Protein AF-A0A3C1UG03-F1 (afdb_monomer)

Mean predicted aligned error: 5.22 Å

Nearest PDB structures (foldseek):
  8p27-assembly1_B  TM=9.577E-01  e=4.845E-05  Segatella copri
  8p2d-assembly1_A  TM=9.035E-01  e=3.432E-05  Segatella copri

Sequence (62 aa):
IHSRGGNQVVFSSINYGTDTSAEGRCIIRELLRSTYEGVGNGSTAIFPIQIWKKKRGVSYLP

Structure (mmCIF, N/CA/C/O backbone):
data_AF-A0A3C1UG03-F1
#
_entry.id   AF-A0A3C1UG03-F1
#
loop_
_atom_site.group_PDB
_atom_site.id
_atom_site.type_symbol
_atom_site.label_atom_id
_atom_site.label_alt_id
_atom_site.label_comp_id
_atom_site.label_asym_id
_atom_site.label_entity_id
_atom_site.label_seq_id
_atom_site.pdbx_PDB_ins_code
_atom_site.Cartn_x
_atom_site.Cartn_y
_atom_site.Cartn_z
_atom_site.occupancy
_atom_site.B_iso_or_equiv
_atom_site.auth_seq_id
_atom_site.auth_comp_id
_atom_site.auth_asym_id
_atom_site.auth_atom_id
_atom_site.pdbx_PDB_model_num
ATOM 1 N N . ILE A 1 1 ? 17.791 19.847 -6.951 1.00 50.03 1 ILE A N 1
ATOM 2 C CA . ILE A 1 1 ? 18.063 18.960 -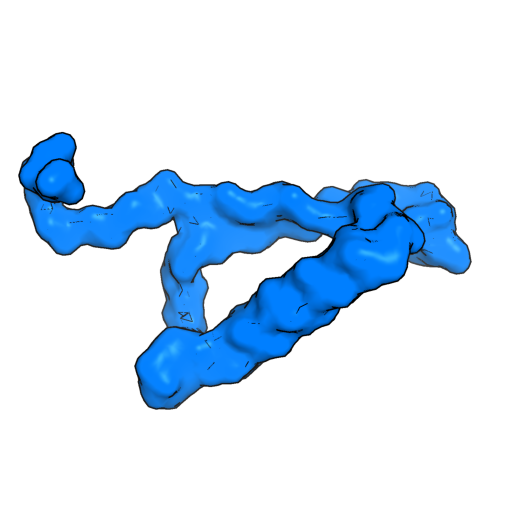5.790 1.00 50.03 1 ILE A CA 1
ATOM 3 C C . ILE A 1 1 ? 18.279 17.546 -6.312 1.00 50.03 1 ILE A C 1
ATOM 5 O O . ILE A 1 1 ? 17.318 16.805 -6.363 1.00 50.03 1 ILE A O 1
ATOM 9 N N . HIS A 1 2 ? 19.484 17.179 -6.746 1.00 54.06 2 HIS A N 1
ATOM 10 C CA . HIS A 1 2 ? 19.906 15.783 -6.947 1.00 54.06 2 HIS A CA 1
ATOM 11 C C . HIS A 1 2 ? 21.364 15.732 -6.478 1.00 54.06 2 HIS A C 1
ATOM 13 O O . HIS A 1 2 ? 22.258 16.192 -7.176 1.00 54.06 2 HIS A O 1
ATOM 19 N N . SER A 1 3 ? 21.584 15.292 -5.238 1.00 57.97 3 SER A N 1
ATOM 20 C CA . SER A 1 3 ? 22.913 15.208 -4.617 1.00 57.97 3 SER A CA 1
ATOM 21 C C . SER A 1 3 ? 23.062 13.844 -3.956 1.00 57.97 3 SER A C 1
ATOM 23 O O . SER A 1 3 ? 23.034 13.731 -2.733 1.00 57.97 3 SER A O 1
ATOM 25 N N . ARG A 1 4 ? 23.112 12.781 -4.766 1.00 59.50 4 ARG A N 1
ATOM 26 C CA . ARG A 1 4 ? 23.613 11.467 -4.339 1.00 59.50 4 ARG A CA 1
ATOM 27 C C . ARG A 1 4 ? 24.391 10.840 -5.489 1.00 59.50 4 ARG A C 1
ATOM 29 O O . ARG A 1 4 ? 23.887 10.762 -6.608 1.00 59.50 4 ARG A O 1
ATOM 36 N N . GLY A 1 5 ? 25.633 10.444 -5.215 1.00 55.41 5 GLY A N 1
ATOM 37 C CA . GLY A 1 5 ? 26.473 9.739 -6.178 1.00 55.41 5 GLY A CA 1
ATOM 38 C C . GLY A 1 5 ? 25.807 8.428 -6.593 1.00 55.41 5 GLY A C 1
ATOM 39 O O . GLY A 1 5 ? 25.395 7.656 -5.733 1.00 55.41 5 GLY A O 1
ATOM 40 N N . GLY A 1 6 ? 25.665 8.207 -7.902 1.00 65.50 6 GLY A N 1
ATOM 41 C CA . GLY A 1 6 ? 25.242 6.921 -8.469 1.00 65.50 6 GLY A CA 1
ATOM 42 C C . GLY A 1 6 ? 23.987 6.924 -9.346 1.00 65.50 6 GLY A C 1
ATOM 43 O O . GLY A 1 6 ? 23.718 5.896 -9.954 1.00 65.50 6 GLY A O 1
ATOM 44 N N . ASN A 1 7 ? 23.232 8.028 -9.452 1.00 75.88 7 ASN A N 1
ATOM 45 C CA . ASN A 1 7 ? 21.992 8.090 -10.257 1.00 75.88 7 ASN A CA 1
ATOM 46 C C . ASN A 1 7 ? 20.999 6.939 -9.954 1.00 75.88 7 ASN A C 1
ATOM 48 O O . ASN A 1 7 ? 20.312 6.434 -10.839 1.00 75.88 7 ASN A O 1
ATOM 52 N N . GLN A 1 8 ? 20.968 6.476 -8.702 1.00 80.50 8 GLN A N 1
ATOM 53 C CA . GLN A 1 8 ? 20.090 5.398 -8.252 1.00 80.50 8 GLN A CA 1
ATOM 54 C C . GLN A 1 8 ? 18.788 5.959 -7.676 1.00 80.50 8 GLN A C 1
ATOM 56 O O . GLN A 1 8 ? 18.761 7.043 -7.088 1.00 80.50 8 GLN A O 1
ATOM 61 N N . VAL A 1 9 ? 17.709 5.185 -7.810 1.00 83.44 9 VAL A N 1
ATOM 62 C CA . VAL A 1 9 ? 16.418 5.464 -7.168 1.00 83.44 9 VAL A CA 1
ATOM 63 C C . VAL A 1 9 ? 16.558 5.506 -5.638 1.00 83.44 9 VAL A C 1
ATOM 65 O O . VAL A 1 9 ? 17.358 4.779 -5.048 1.00 83.44 9 VAL A O 1
ATOM 68 N N . VAL A 1 10 ? 15.778 6.368 -4.979 1.00 88.12 10 VAL A N 1
ATOM 69 C CA . VAL A 1 10 ? 15.808 6.522 -3.518 1.00 88.12 10 VAL A CA 1
ATOM 70 C C . VAL A 1 10 ? 15.235 5.285 -2.829 1.00 88.12 10 VAL A C 1
ATOM 72 O O . VAL A 1 10 ? 14.093 4.893 -3.076 1.00 88.12 10 VAL A O 1
ATOM 75 N N . PHE A 1 11 ? 16.002 4.736 -1.886 1.00 93.06 11 PHE A N 1
ATOM 76 C CA . PHE A 1 11 ? 15.514 3.711 -0.971 1.00 93.06 11 PHE A CA 1
ATOM 77 C C . PHE A 1 11 ? 14.419 4.297 -0.071 1.00 93.06 11 PHE A C 1
ATOM 79 O O . PHE A 1 11 ? 14.686 5.170 0.757 1.00 93.06 11 PHE A O 1
ATOM 86 N N . SER A 1 12 ? 13.181 3.843 -0.252 1.00 95.38 12 SER A N 1
ATOM 87 C CA . SER A 1 12 ? 12.006 4.389 0.433 1.00 95.38 12 SER A CA 1
ATOM 88 C C . SER A 1 12 ? 11.040 3.290 0.866 1.00 95.38 12 SER A C 1
ATOM 90 O O . SER A 1 12 ? 11.012 2.201 0.294 1.00 95.38 12 SER A O 1
ATOM 92 N N . SER A 1 13 ? 10.246 3.572 1.900 1.00 97.44 13 SER A N 1
ATOM 93 C CA . SER A 1 13 ? 9.203 2.660 2.373 1.00 97.44 13 SER A CA 1
ATOM 94 C C . SER A 1 13 ? 7.955 3.408 2.832 1.00 97.44 13 SER A C 1
ATOM 96 O O . SER A 1 13 ? 8.031 4.581 3.200 1.00 97.44 13 SER A O 1
ATOM 98 N N . ILE A 1 14 ? 6.814 2.716 2.818 1.00 97.69 14 ILE A N 1
ATOM 99 C CA . ILE A 1 14 ? 5.523 3.197 3.318 1.00 97.69 14 ILE A CA 1
ATOM 100 C C . ILE A 1 14 ? 4.962 2.161 4.299 1.00 97.69 14 ILE A C 1
ATOM 102 O O . ILE A 1 14 ? 4.849 0.979 3.970 1.00 97.69 14 ILE A O 1
ATOM 106 N N . ASN A 1 15 ? 4.580 2.618 5.495 1.00 97.81 15 ASN A N 1
ATOM 107 C CA . ASN A 1 15 ? 3.927 1.806 6.523 1.00 97.81 15 ASN A CA 1
ATOM 108 C C . ASN A 1 15 ? 2.437 2.156 6.586 1.00 97.81 15 ASN A C 1
ATOM 110 O O . ASN A 1 15 ? 2.093 3.327 6.729 1.00 97.81 15 ASN A O 1
ATOM 114 N N . TYR A 1 16 ? 1.558 1.158 6.512 1.00 97.50 16 TYR A N 1
ATOM 115 C CA . TYR A 1 16 ? 0.106 1.362 6.542 1.00 97.50 16 TYR A CA 1
ATOM 116 C C . TYR A 1 16 ? -0.631 0.132 7.097 1.00 97.50 16 TYR A C 1
ATOM 118 O O . TYR A 1 16 ? -0.009 -0.882 7.402 1.00 97.50 16 TYR A O 1
ATOM 126 N N . GLY A 1 17 ? -1.955 0.218 7.265 1.00 96.56 17 GLY A N 1
ATOM 127 C CA . GLY A 1 17 ? -2.794 -0.939 7.622 1.00 96.56 17 GLY A CA 1
ATOM 128 C C . GLY A 1 17 ? -3.432 -0.932 9.012 1.00 96.56 17 GLY A C 1
ATOM 129 O O . GLY A 1 17 ? -4.054 -1.920 9.389 1.00 96.56 17 GLY A O 1
ATOM 130 N N . THR A 1 18 ? -3.323 0.155 9.783 1.00 97.12 18 THR A N 1
ATOM 131 C CA . THR A 1 18 ? -4.063 0.297 11.059 1.00 97.12 18 THR A CA 1
ATOM 132 C C . THR A 1 18 ? -5.025 1.475 11.114 1.00 97.12 18 THR A C 1
ATOM 134 O O . THR A 1 18 ? -5.747 1.598 12.098 1.00 97.12 18 THR A O 1
ATOM 137 N N . ASP A 1 19 ? -5.024 2.340 10.101 1.00 97.06 19 ASP A N 1
ATOM 138 C CA . ASP A 1 19 ? -5.973 3.446 10.004 1.00 97.06 19 ASP A CA 1
ATOM 139 C C .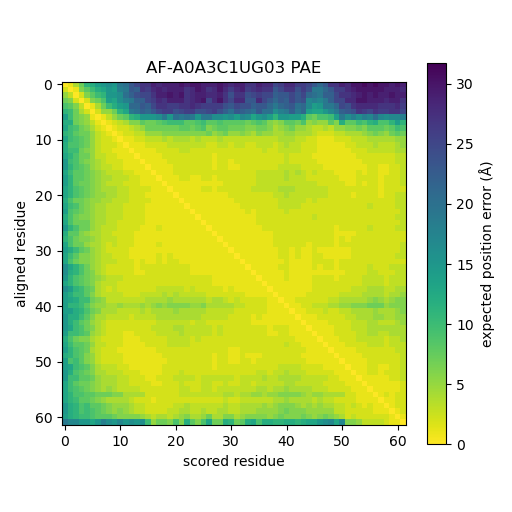 ASP A 1 19 ? -7.298 2.946 9.412 1.00 97.06 19 ASP A C 1
ATOM 141 O O . ASP A 1 19 ? -7.333 2.386 8.314 1.00 97.06 19 ASP A O 1
ATOM 145 N N . THR A 1 20 ? -8.378 3.118 10.172 1.00 96.06 20 THR A N 1
ATOM 146 C CA . THR A 1 20 ? -9.740 2.703 9.819 1.00 96.06 20 THR A CA 1
ATOM 147 C C . THR A 1 20 ? -10.659 3.885 9.529 1.00 96.06 20 THR A C 1
ATOM 149 O O . THR A 1 20 ? -11.862 3.681 9.369 1.00 96.06 20 THR A O 1
ATOM 152 N N . SER A 1 21 ? -10.136 5.108 9.424 1.00 98.31 21 SER A N 1
ATOM 153 C CA . SER A 1 21 ? -10.889 6.253 8.900 1.00 98.31 21 SER A CA 1
ATOM 154 C C . SER A 1 21 ? -11.300 6.029 7.436 1.00 98.31 21 SER A C 1
ATOM 156 O O . SER A 1 21 ? -10.793 5.132 6.748 1.00 98.31 21 SER A O 1
ATOM 158 N N . ALA A 1 22 ? -12.261 6.811 6.937 1.00 98.31 22 ALA A N 1
ATOM 159 C CA . ALA A 1 22 ? -12.671 6.716 5.535 1.00 98.31 22 ALA A CA 1
ATOM 160 C C . ALA A 1 22 ? -11.515 7.106 4.597 1.00 98.31 22 ALA A C 1
ATOM 162 O O . ALA A 1 22 ? -11.285 6.450 3.580 1.00 98.31 22 ALA A O 1
ATOM 163 N N . GLU A 1 23 ? -10.755 8.119 4.996 1.00 98.50 23 GLU A N 1
ATOM 164 C CA . GLU A 1 23 ? -9.579 8.662 4.330 1.00 98.50 23 GLU A CA 1
ATOM 165 C C . GLU A 1 23 ? -8.439 7.640 4.336 1.00 98.50 23 GLU A C 1
ATOM 167 O O . GLU A 1 23 ? -7.877 7.339 3.282 1.00 98.50 23 GLU A O 1
ATOM 172 N N . GLY A 1 24 ? -8.163 7.023 5.490 1.00 97.69 24 GLY A N 1
ATOM 173 C CA . GLY A 1 24 ? -7.160 5.968 5.628 1.00 97.69 24 GLY A CA 1
ATOM 174 C C . GLY A 1 24 ? -7.456 4.771 4.728 1.00 97.69 24 GLY A C 1
ATOM 175 O O . GLY A 1 24 ? -6.587 4.316 3.982 1.00 97.69 24 GLY A O 1
ATOM 176 N N . ARG A 1 25 ? -8.711 4.302 4.700 1.00 96.81 25 ARG A N 1
ATOM 177 C CA . ARG A 1 25 ? -9.130 3.229 3.779 1.00 96.81 25 ARG A CA 1
ATOM 178 C C . ARG A 1 25 ? -9.047 3.644 2.312 1.00 96.81 25 ARG A C 1
ATOM 180 O O . ARG A 1 25 ? -8.714 2.807 1.475 1.00 96.81 25 ARG A O 1
ATOM 187 N N . CYS A 1 26 ? -9.359 4.901 1.997 1.00 98.31 26 CYS A N 1
ATOM 188 C CA . CYS A 1 26 ? -9.249 5.434 0.643 1.00 98.31 26 CYS A CA 1
ATOM 189 C C . CYS A 1 26 ? -7.795 5.379 0.158 1.00 98.31 26 CYS A C 1
ATOM 191 O O . CYS A 1 26 ? -7.522 4.762 -0.868 1.00 98.31 26 CYS A O 1
ATOM 193 N N . ILE A 1 27 ? -6.857 5.915 0.945 1.00 98.12 27 ILE A N 1
ATOM 194 C CA . ILE A 1 27 ? -5.426 5.914 0.611 1.00 98.12 27 ILE A CA 1
ATOM 195 C C . ILE A 1 27 ? -4.896 4.487 0.466 1.00 98.12 27 ILE A C 1
ATOM 197 O O . ILE A 1 27 ? -4.205 4.194 -0.505 1.00 98.12 27 ILE A O 1
ATOM 201 N N . ILE A 1 28 ? -5.240 3.581 1.388 1.00 97.94 28 ILE A N 1
ATOM 202 C CA . ILE A 1 28 ? -4.808 2.177 1.312 1.00 97.94 28 ILE A CA 1
ATOM 203 C C . ILE A 1 28 ? -5.312 1.524 0.021 1.00 97.94 28 ILE A C 1
ATOM 205 O O . ILE A 1 28 ? -4.555 0.824 -0.648 1.00 97.94 28 ILE A O 1
ATOM 209 N N . ARG A 1 29 ? -6.574 1.758 -0.353 1.00 97.94 29 ARG A N 1
ATOM 210 C CA . ARG A 1 29 ? -7.146 1.204 -1.583 1.00 97.94 29 ARG A CA 1
ATOM 211 C C . ARG A 1 29 ? -6.429 1.723 -2.824 1.00 97.94 29 ARG A C 1
ATOM 213 O O . ARG A 1 29 ? -6.074 0.911 -3.674 1.00 97.94 29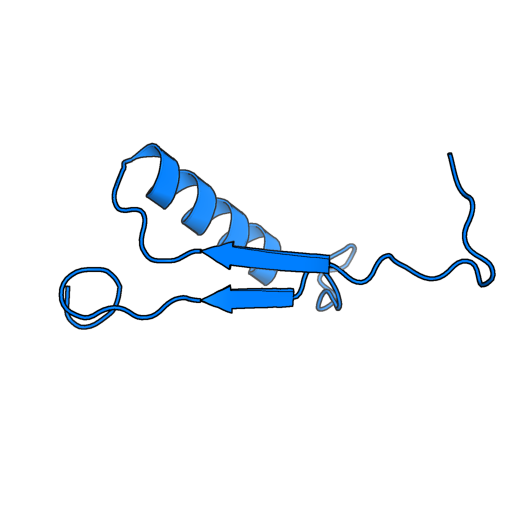 ARG A O 1
ATOM 220 N N . GLU A 1 30 ? -6.218 3.032 -2.933 1.00 98.38 30 GLU A N 1
ATOM 221 C CA . GLU A 1 30 ? -5.556 3.597 -4.113 1.00 98.38 30 GLU A CA 1
ATOM 222 C C . GLU A 1 30 ? -4.073 3.200 -4.172 1.00 98.38 30 GLU A C 1
ATOM 224 O O . GLU A 1 30 ? -3.587 2.840 -5.239 1.00 98.38 30 GLU A O 1
ATOM 229 N N . LEU A 1 31 ? -3.382 3.116 -3.028 1.00 98.12 31 LEU A N 1
ATOM 230 C CA . LEU A 1 31 ? -2.012 2.597 -2.962 1.00 98.12 31 LEU A CA 1
ATOM 231 C C . LEU A 1 31 ? -1.929 1.156 -3.486 1.00 98.12 31 LEU A C 1
ATOM 233 O O . LEU A 1 31 ? -1.081 0.847 -4.324 1.00 98.12 31 LEU A O 1
ATOM 237 N N . LEU A 1 32 ? -2.815 0.269 -3.022 1.00 97.94 32 LEU A N 1
ATOM 238 C CA . LEU A 1 32 ? -2.846 -1.123 -3.475 1.00 97.94 32 LEU A CA 1
ATOM 239 C C . LEU A 1 32 ? -3.208 -1.226 -4.962 1.00 97.94 32 LEU A C 1
ATOM 241 O O . LEU A 1 32 ? -2.600 -2.025 -5.668 1.00 97.94 32 LEU A O 1
ATOM 245 N N . ARG A 1 33 ? -4.137 -0.402 -5.461 1.00 98.44 33 ARG A N 1
ATOM 246 C CA . ARG A 1 33 ? -4.480 -0.357 -6.893 1.00 98.44 33 ARG A CA 1
ATOM 247 C C . ARG A 1 33 ? -3.289 0.040 -7.753 1.00 98.44 33 ARG A C 1
ATOM 249 O O . ARG A 1 33 ? -2.935 -0.726 -8.639 1.00 98.44 33 ARG A O 1
ATOM 256 N N . SER A 1 34 ? -2.607 1.139 -7.431 1.00 97.81 34 SER A N 1
ATOM 257 C CA . SER A 1 34 ? -1.3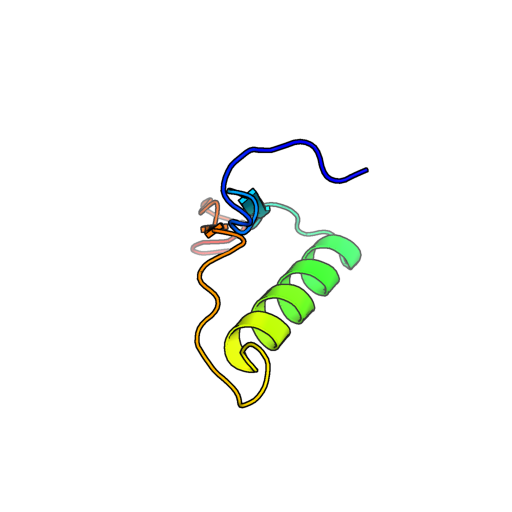99 1.554 -8.158 1.00 97.81 34 SER A CA 1
ATOM 258 C C . SER A 1 34 ? -0.281 0.509 -8.082 1.00 97.81 34 SER A C 1
ATOM 260 O O . SER A 1 34 ? 0.500 0.352 -9.014 1.00 97.81 34 SER A O 1
ATOM 262 N N . THR A 1 35 ? -0.217 -0.253 -6.987 1.00 97.44 35 THR A N 1
ATOM 263 C CA . THR A 1 35 ? 0.728 -1.374 -6.856 1.00 97.44 35 THR A CA 1
ATOM 264 C C . THR A 1 35 ? 0.415 -2.499 -7.836 1.00 97.44 35 THR A C 1
ATOM 266 O O . THR A 1 35 ? 1.333 -3.033 -8.453 1.00 97.44 35 THR A O 1
ATOM 269 N N . TYR A 1 36 ? -0.866 -2.854 -7.982 1.00 97.94 36 TYR A N 1
ATOM 270 C CA . TYR A 1 36 ? -1.317 -3.866 -8.939 1.00 97.94 36 TYR A CA 1
ATOM 271 C C . TYR A 1 36 ? -1.191 -3.403 -10.392 1.00 97.94 36 TYR A C 1
ATOM 273 O O . TYR A 1 36 ? -0.842 -4.212 -11.245 1.00 97.94 36 TYR A O 1
ATOM 281 N N . GLU A 1 37 ? -1.461 -2.127 -10.672 1.00 98.31 37 GLU A N 1
ATOM 282 C CA . GLU A 1 37 ? -1.286 -1.535 -12.004 1.00 98.31 37 GLU A CA 1
ATOM 283 C C . GLU A 1 37 ? 0.180 -1.548 -12.451 1.00 98.31 37 GLU A C 1
ATOM 285 O O . GLU A 1 37 ? 0.452 -1.683 -13.641 1.00 98.31 37 GLU A O 1
ATOM 290 N N . GLY A 1 38 ? 1.119 -1.463 -11.506 1.00 97.75 38 GLY A N 1
ATOM 291 C CA . GLY A 1 38 ? 2.551 -1.471 -11.781 1.00 97.75 38 GLY A CA 1
ATOM 292 C C . GLY A 1 38 ? 3.063 -0.140 -12.337 1.00 97.75 38 GLY A C 1
ATOM 293 O O . GLY A 1 38 ? 2.344 0.850 -12.451 1.00 97.75 38 GLY A O 1
ATOM 294 N N . VAL A 1 39 ? 4.357 -0.093 -12.653 1.00 96.38 39 VAL A N 1
ATOM 295 C CA . VAL A 1 39 ? 5.030 1.119 -13.144 1.00 96.38 39 VAL A CA 1
ATOM 296 C C . VAL A 1 39 ? 5.310 0.996 -14.637 1.00 96.38 39 VAL A C 1
ATOM 298 O O . VAL A 1 39 ? 5.836 -0.018 -15.103 1.00 96.38 39 VAL A O 1
ATOM 301 N N . GLY A 1 40 ? 4.996 2.050 -15.395 1.00 95.06 40 GLY A N 1
ATOM 302 C CA . GLY A 1 40 ? 5.162 2.066 -16.847 1.00 95.06 40 GLY A CA 1
ATOM 303 C C . GLY A 1 40 ? 4.248 1.035 -17.506 1.00 95.06 40 GLY A C 1
ATOM 304 O O . GLY A 1 40 ? 3.033 1.107 -17.364 1.00 95.06 40 GLY A O 1
ATOM 305 N N . ASN A 1 41 ? 4.830 0.045 -18.180 1.00 96.38 41 ASN A N 1
ATOM 306 C CA . ASN A 1 41 ? 4.087 -1.022 -18.862 1.00 96.38 41 ASN A CA 1
ATOM 307 C C . ASN A 1 41 ? 3.648 -2.155 -17.908 1.00 96.38 41 ASN A C 1
ATOM 309 O O . ASN A 1 41 ? 3.676 -3.324 -18.287 1.00 96.38 41 ASN A O 1
ATOM 313 N N . GLY A 1 42 ? 3.292 -1.825 -16.664 1.00 97.38 42 GLY A N 1
ATOM 314 C CA . GLY A 1 42 ? 2.845 -2.795 -15.657 1.00 97.38 42 GLY A CA 1
ATOM 315 C C . GLY A 1 42 ? 3.954 -3.575 -14.947 1.00 97.38 42 GLY A C 1
ATOM 316 O O . GLY A 1 42 ? 3.702 -4.628 -14.366 1.00 97.38 42 GLY A O 1
ATOM 317 N N . SER A 1 43 ? 5.192 -3.080 -14.972 1.00 97.25 43 SER A N 1
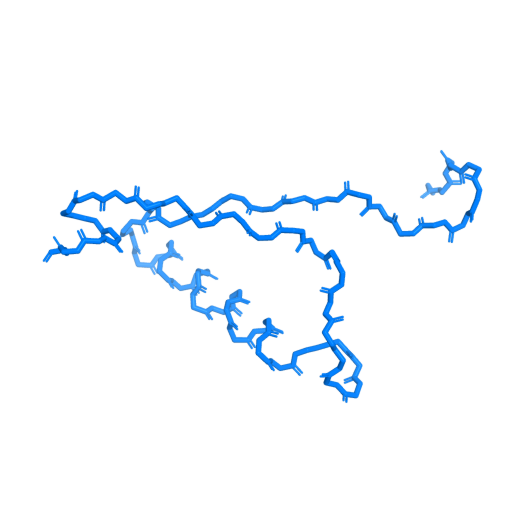ATOM 318 C CA . SER A 1 43 ? 6.311 -3.729 -14.282 1.00 97.25 43 SER A CA 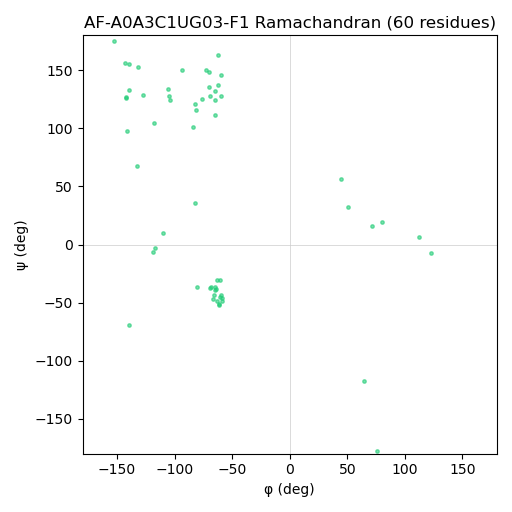1
ATOM 319 C C . SER A 1 43 ? 6.183 -3.614 -12.761 1.00 97.25 43 SER A C 1
ATOM 321 O O . SER A 1 43 ? 5.707 -2.607 -12.233 1.00 97.25 43 SER A O 1
ATOM 323 N N . THR A 1 44 ? 6.683 -4.615 -12.034 1.00 96.94 44 THR A N 1
ATOM 324 C CA . THR A 1 44 ? 6.738 -4.581 -10.567 1.00 96.94 44 THR A CA 1
ATOM 325 C C . THR A 1 44 ? 7.669 -3.470 -10.078 1.00 96.94 44 THR A C 1
ATOM 327 O O . THR A 1 44 ? 8.851 -3.431 -10.425 1.00 96.94 44 THR A O 1
ATOM 330 N N . ALA A 1 45 ? 7.148 -2.574 -9.239 1.00 95.81 45 ALA A N 1
ATOM 331 C CA . ALA A 1 45 ? 7.939 -1.524 -8.609 1.00 95.81 45 ALA A CA 1
ATOM 332 C C . ALA A 1 45 ? 8.904 -2.102 -7.558 1.00 95.81 45 ALA A C 1
ATOM 334 O O . ALA A 1 45 ? 8.502 -2.906 -6.720 1.00 95.81 45 ALA A O 1
ATOM 335 N N . ILE A 1 46 ? 10.162 -1.647 -7.559 1.00 94.94 46 ILE A N 1
ATOM 336 C CA . ILE A 1 46 ? 11.143 -1.979 -6.504 1.00 94.94 46 ILE A CA 1
ATOM 337 C C . ILE A 1 46 ? 10.931 -1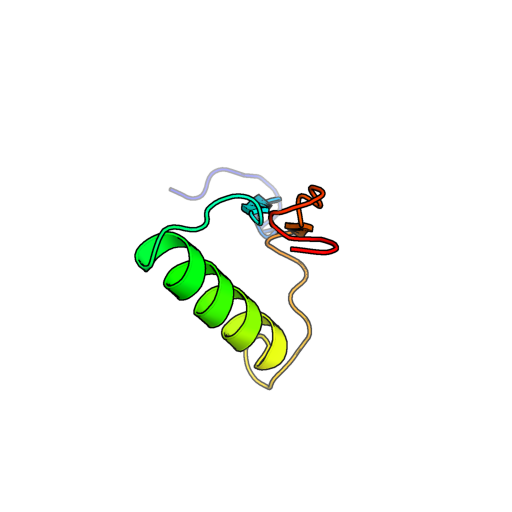.088 -5.269 1.00 94.94 46 ILE A C 1
ATOM 339 O O . ILE A 1 46 ? 11.075 -1.540 -4.135 1.00 94.94 46 ILE A O 1
ATOM 343 N N . PHE A 1 47 ? 10.566 0.178 -5.493 1.00 95.94 47 PHE A N 1
ATOM 344 C CA . PHE A 1 47 ? 10.275 1.158 -4.450 1.00 95.94 47 PHE A CA 1
ATOM 345 C C . PHE A 1 47 ? 8.957 1.893 -4.727 1.00 95.94 47 PHE A C 1
ATOM 347 O O . PHE A 1 47 ? 8.601 2.066 -5.895 1.00 95.94 47 PHE A O 1
ATOM 354 N N . PRO A 1 48 ? 8.272 2.378 -3.675 1.00 96.25 48 PRO A N 1
ATOM 355 C CA . PRO A 1 48 ? 8.618 2.197 -2.262 1.00 96.25 48 PRO A CA 1
ATOM 356 C C . PRO A 1 48 ? 8.341 0.769 -1.770 1.00 96.25 48 PRO A C 1
ATOM 358 O O . PRO A 1 48 ? 7.407 0.113 -2.227 1.00 96.25 48 PRO A O 1
ATOM 361 N N . ILE A 1 49 ? 9.120 0.306 -0.790 1.00 97.62 49 ILE A N 1
ATOM 362 C CA . ILE A 1 49 ? 8.807 -0.927 -0.056 1.00 97.62 49 ILE A CA 1
ATOM 363 C C . ILE A 1 49 ? 7.507 -0.707 0.716 1.00 97.62 49 ILE A C 1
ATOM 365 O O . ILE A 1 49 ? 7.353 0.289 1.425 1.00 97.62 49 ILE A O 1
ATOM 369 N N . GLN A 1 50 ? 6.582 -1.652 0.618 1.00 98.00 50 GLN A N 1
ATOM 370 C CA . GLN A 1 50 ? 5.295 -1.576 1.296 1.00 98.00 50 GLN A CA 1
ATOM 371 C C . GLN A 1 50 ? 5.263 -2.492 2.511 1.00 98.00 50 GLN A C 1
ATOM 373 O O . GLN A 1 50 ? 5.505 -3.692 2.404 1.00 98.00 50 GLN A O 1
ATOM 378 N N . ILE A 1 51 ? 4.951 -1.918 3.672 1.00 98.31 51 ILE A N 1
ATOM 379 C CA . ILE A 1 51 ? 4.925 -2.628 4.949 1.00 98.31 51 ILE A CA 1
ATOM 380 C C . ILE A 1 51 ? 3.499 -2.585 5.497 1.00 98.31 51 ILE A C 1
ATOM 382 O O . ILE A 1 5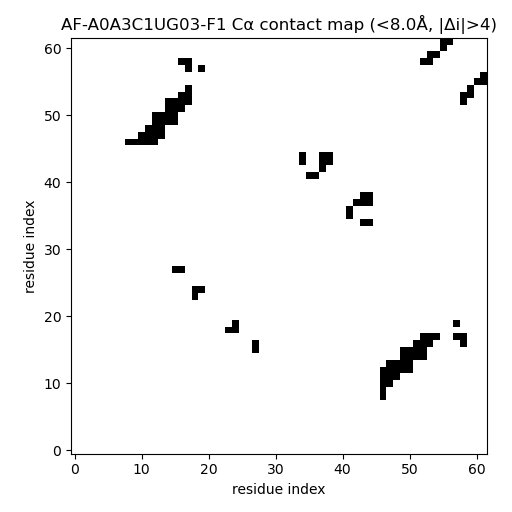1 ? 3.032 -1.563 6.008 1.00 98.31 51 ILE A O 1
ATOM 386 N N . TRP A 1 52 ? 2.805 -3.721 5.399 1.00 97.25 52 TRP A N 1
ATOM 387 C CA . TRP A 1 52 ? 1.475 -3.889 5.976 1.00 97.25 52 TRP A CA 1
ATOM 388 C C . TRP A 1 52 ? 1.556 -4.209 7.468 1.00 97.25 52 TRP A C 1
ATOM 390 O O . TRP A 1 52 ? 2.024 -5.274 7.882 1.00 97.25 52 TRP A O 1
ATOM 400 N N . LYS A 1 53 ? 1.029 -3.309 8.294 1.00 96.50 53 LYS A N 1
ATOM 401 C CA . LYS A 1 53 ? 0.892 -3.515 9.731 1.00 96.50 53 LYS A CA 1
ATOM 402 C C . LYS A 1 53 ? -0.383 -4.296 10.034 1.00 96.50 53 LYS A C 1
ATOM 404 O O . LYS A 1 53 ? -1.485 -3.753 10.103 1.00 96.50 53 LYS A O 1
ATOM 409 N N . LYS A 1 54 ? -0.208 -5.590 10.284 1.00 95.19 54 LYS A N 1
ATOM 410 C CA . LYS A 1 54 ? -1.274 -6.508 10.688 1.00 95.19 54 LYS A CA 1
ATOM 411 C C . LYS A 1 54 ? -1.653 -6.309 12.164 1.00 95.19 54 LYS A C 1
ATOM 413 O O . LYS A 1 54 ? -0.796 -6.423 13.039 1.00 95.19 54 LYS A O 1
ATOM 418 N N . LYS A 1 55 ? -2.936 -6.073 12.462 1.00 96.50 55 LYS A N 1
ATOM 419 C CA . LYS A 1 55 ? -3.477 -5.970 13.831 1.00 96.50 55 LYS A CA 1
ATOM 420 C C . LYS A 1 55 ? -4.843 -6.656 13.938 1.00 96.50 55 LYS A C 1
ATOM 422 O O . LYS A 1 55 ? -5.712 -6.437 13.095 1.00 96.50 55 LYS A O 1
ATOM 427 N N . ARG A 1 56 ? -5.027 -7.471 14.988 1.00 97.25 56 ARG A N 1
ATOM 428 C CA . ARG A 1 56 ? -6.302 -8.153 15.277 1.00 97.25 56 ARG A CA 1
ATOM 429 C C . ARG A 1 56 ? -7.424 -7.140 15.544 1.00 97.25 56 ARG A C 1
ATOM 431 O O . ARG A 1 56 ? -7.168 -6.168 16.254 1.00 97.25 56 ARG A O 1
ATOM 438 N N . GLY A 1 57 ? -8.624 -7.371 15.001 1.00 95.50 57 GLY A N 1
ATOM 439 C CA . GLY A 1 57 ? -9.774 -6.467 15.154 1.00 95.50 57 GLY A CA 1
ATOM 440 C C . GLY A 1 57 ? -9.632 -5.151 14.378 1.00 95.50 57 GLY A C 1
ATOM 441 O O . GLY A 1 57 ? -10.289 -4.168 14.700 1.00 95.50 57 GLY A O 1
ATOM 442 N N . VAL A 1 58 ? -8.697 -5.093 13.419 1.00 94.88 58 VAL A N 1
ATOM 443 C CA . VAL A 1 58 ? -8.444 -3.913 12.575 1.00 94.88 58 VAL A CA 1
ATOM 444 C C . VAL A 1 58 ? -8.180 -4.338 11.133 1.00 94.88 58 VAL A C 1
ATOM 446 O O . VAL A 1 58 ? -8.994 -4.102 10.251 1.00 94.88 58 VAL A O 1
ATOM 449 N N . SER A 1 59 ? -7.042 -4.988 10.893 1.00 89.75 59 SER A N 1
ATOM 450 C CA . SER A 1 59 ? -6.592 -5.435 9.567 1.00 89.75 59 SER A CA 1
ATOM 451 C C . SER A 1 59 ? -6.468 -6.951 9.449 1.00 89.75 59 SER A C 1
ATOM 453 O O . SER A 1 59 ? -6.126 -7.480 8.393 1.00 89.75 59 SER A O 1
ATOM 455 N N . TYR A 1 60 ? -6.714 -7.666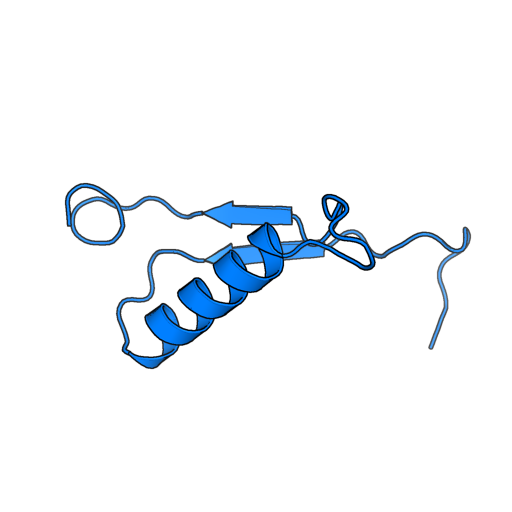 10.542 1.00 92.38 60 TYR A N 1
ATOM 456 C CA . TYR A 1 60 ? -6.718 -9.116 10.606 1.00 92.38 60 TYR A CA 1
ATOM 457 C C . TYR A 1 60 ? -7.831 -9.572 11.526 1.00 92.38 60 TYR A C 1
ATOM 459 O O . TYR A 1 60 ? -7.864 -9.132 12.671 1.00 92.38 60 TYR A O 1
ATOM 467 N N . LEU A 1 61 ? -8.698 -10.460 11.042 1.00 93.81 61 LEU A N 1
ATOM 468 C CA . LEU A 1 61 ? -9.911 -10.847 11.769 1.00 93.81 61 LEU A CA 1
ATOM 469 C C . LEU A 1 61 ? -10.614 -9.592 12.341 1.00 93.81 61 LEU A C 1
ATOM 471 O O . LEU A 1 61 ? -10.656 -9.450 13.569 1.00 93.81 61 LEU A O 1
ATOM 475 N N . PRO A 1 62 ? -10.958 -8.623 11.463 1.00 77.19 62 PRO A N 1
ATOM 476 C CA . PRO A 1 62 ? -11.618 -7.387 11.862 1.00 77.19 62 PRO A CA 1
ATOM 477 C C . PRO A 1 62 ? -12.998 -7.651 12.462 1.00 77.19 62 PRO A C 1
ATOM 479 O O . PRO A 1 62 ? -13.642 -8.644 12.050 1.00 77.19 62 PRO A O 1
#

Secondary structure (DSSP, 8-state):
----TT-PPP--EEEES---SHHHHHHHHHHHHHHHH-BTTTBPP-SSEEEE---BTTTB--

pLDDT: mean 91.65, std 12.35, range [50.03, 98.5]

Solvent-accessible surface area (backbone atoms only — not comparable to full-atom values): 4019 Å² total; per-residue (Å²): 143,87,90,66,94,76,87,67,82,76,92,48,70,48,79,46,50,77,60,81,49,74,65,43,46,47,52,53,50,53,52,52,48,51,58,72,55,28,50,88,94,48,40,84,67,84,61,62,40,79,43,78,46,77,38,79,64,63,60,34,81,93

Radius of gyration: 14.84 Å; Cα contacts (8 Å, |Δi|>4): 55; chains: 1; bounding box: 39×30×34 Å

Foldseek 3Di:
DDDDPDPDDDAAEDEAFQDPDPVRVVVVVVVVVDQCCPPDNRDHDPDDHYHHDDDDPTRPVD